Protein AF-A0A9E2UVN6-F1 (afdb_monomer_lite)

Structure (mmCIF, N/CA/C/O backbone):
data_AF-A0A9E2UVN6-F1
#
_entry.id   AF-A0A9E2UVN6-F1
#
loop_
_atom_site.group_PDB
_atom_site.id
_atom_site.type_symbol
_atom_site.label_atom_id
_atom_site.label_alt_id
_atom_site.label_comp_id
_atom_site.label_asym_id
_atom_site.label_entity_id
_atom_site.label_seq_id
_atom_site.pdbx_PDB_ins_code
_atom_site.Cartn_x
_atom_site.Cartn_y
_atom_site.Cartn_z
_atom_site.occupancy
_atom_site.B_iso_or_equiv
_atom_site.auth_seq_id
_atom_site.auth_comp_id
_atom_site.auth_asym_id
_atom_site.auth_atom_id
_atom_site.pdbx_PDB_model_num
ATOM 1 N N . LYS A 1 1 ? 17.120 14.175 -17.193 1.00 36.06 1 LYS A N 1
ATOM 2 C CA . LYS A 1 1 ? 16.251 13.054 -17.626 1.00 36.06 1 LYS A CA 1
ATOM 3 C C . LYS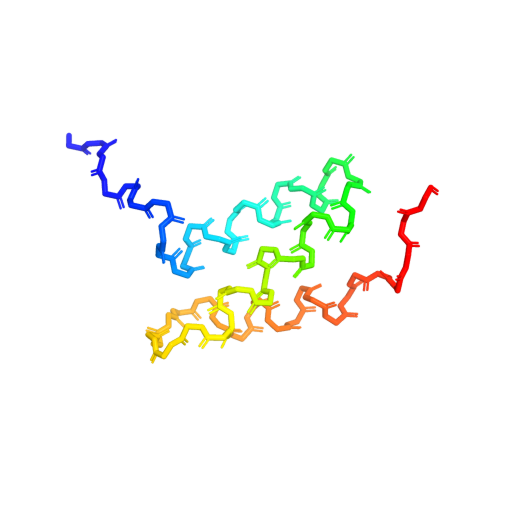 A 1 1 ? 15.389 12.703 -16.418 1.00 36.06 1 LYS A C 1
ATOM 5 O O . LYS A 1 1 ? 15.945 12.176 -15.472 1.00 36.06 1 LYS A O 1
ATOM 10 N N . ALA A 1 2 ? 14.138 13.167 -16.355 1.00 41.69 2 ALA A N 1
ATOM 11 C CA . ALA A 1 2 ? 13.375 13.230 -15.095 1.00 41.69 2 ALA A CA 1
ATOM 12 C C . ALA A 1 2 ? 11.893 12.842 -15.255 1.00 41.69 2 ALA A C 1
ATOM 14 O O . ALA A 1 2 ? 11.026 13.352 -14.554 1.00 41.69 2 ALA A O 1
ATOM 15 N N . SER A 1 3 ? 11.560 11.986 -16.221 1.00 42.84 3 SER A N 1
ATOM 16 C CA . SER A 1 3 ? 10.161 11.621 -16.478 1.00 42.84 3 SER A CA 1
ATOM 17 C C . SER A 1 3 ? 10.045 10.193 -16.992 1.00 42.84 3 SER A C 1
ATOM 19 O O . SER A 1 3 ? 9.511 9.945 -18.061 1.00 42.84 3 SER A O 1
ATOM 21 N N . GLU A 1 4 ? 10.549 9.243 -16.209 1.00 47.66 4 GLU A N 1
ATOM 22 C CA . GLU A 1 4 ? 10.153 7.827 -16.323 1.00 47.66 4 GLU A CA 1
ATOM 23 C C . GLU A 1 4 ? 8.995 7.501 -15.355 1.00 47.66 4 GLU A C 1
ATOM 25 O O . GLU A 1 4 ? 8.623 6.345 -15.146 1.00 47.66 4 GLU A O 1
ATOM 30 N N . HIS A 1 5 ? 8.379 8.550 -14.793 1.00 49.81 5 HIS A N 1
ATOM 31 C CA . HIS A 1 5 ? 7.154 8.522 -14.002 1.00 49.81 5 HIS A CA 1
ATOM 32 C C . HIS A 1 5 ? 5.945 8.268 -14.907 1.00 49.81 5 HIS A C 1
ATOM 34 O O . HIS A 1 5 ? 5.065 9.112 -15.050 1.00 49.81 5 HIS A O 1
ATOM 40 N N . ALA A 1 6 ? 5.894 7.105 -15.550 1.00 55.81 6 ALA A N 1
ATOM 41 C CA . ALA A 1 6 ? 4.622 6.610 -16.040 1.00 55.81 6 ALA A CA 1
ATOM 42 C C . ALA A 1 6 ? 3.775 6.244 -14.801 1.00 55.81 6 ALA A C 1
ATOM 44 O O . ALA A 1 6 ? 4.165 5.338 -14.057 1.00 55.81 6 ALA A O 1
ATOM 45 N N . PRO A 1 7 ? 2.628 6.909 -14.554 1.00 58.69 7 PRO A N 1
ATOM 46 C CA . PRO A 1 7 ? 1.795 6.686 -13.363 1.00 58.69 7 PRO A CA 1
ATOM 47 C C . PRO A 1 7 ? 1.184 5.273 -13.286 1.00 58.69 7 PRO A C 1
ATOM 49 O O . PRO A 1 7 ? 0.513 4.941 -12.315 1.00 58.69 7 PRO A O 1
ATOM 52 N N . GLY A 1 8 ? 1.408 4.435 -14.304 1.00 65.12 8 GLY A N 1
ATOM 53 C CA . GLY A 1 8 ? 0.995 3.034 -14.341 1.00 65.12 8 GLY A CA 1
ATOM 54 C C . GLY A 1 8 ? 2.079 2.022 -13.956 1.00 65.12 8 GLY A C 1
ATOM 55 O O . GLY A 1 8 ? 1.783 0.829 -13.951 1.00 65.12 8 GLY A O 1
ATOM 56 N N . GLN A 1 9 ? 3.322 2.435 -13.662 1.00 82.81 9 GLN A N 1
ATOM 57 C CA . GLN A 1 9 ? 4.344 1.472 -13.236 1.00 82.81 9 GLN A CA 1
ATOM 58 C C . GLN A 1 9 ? 4.128 1.043 -11.779 1.00 82.81 9 GLN A C 1
ATOM 60 O O . GLN A 1 9 ? 3.935 1.896 -10.909 1.00 82.81 9 GLN A O 1
ATOM 65 N N . PRO A 1 10 ? 4.232 -0.260 -11.470 1.00 86.31 10 PRO A N 1
ATOM 66 C CA . PRO A 1 10 ? 3.982 -0.755 -10.121 1.00 86.31 10 PRO A CA 1
ATOM 67 C C . PRO A 1 10 ? 4.983 -0.231 -9.077 1.00 86.31 10 PRO A C 1
ATOM 69 O O . PRO A 1 10 ? 4.596 -0.019 -7.932 1.00 86.31 10 PRO A O 1
ATOM 72 N N . ALA A 1 11 ? 6.222 0.090 -9.469 1.00 86.31 11 ALA A N 1
ATOM 73 C CA . ALA A 1 11 ? 7.189 0.767 -8.596 1.00 86.31 11 ALA A CA 1
ATOM 74 C C . ALA A 1 11 ? 6.723 2.182 -8.185 1.00 86.31 11 ALA A C 1
ATOM 76 O O . ALA A 1 11 ? 6.823 2.577 -7.026 1.00 86.31 11 ALA A O 1
ATOM 77 N N . ILE A 1 12 ? 6.130 2.941 -9.116 1.00 86.31 12 ILE A N 1
ATOM 78 C CA . ILE A 1 12 ? 5.585 4.278 -8.825 1.00 86.31 12 ILE A CA 1
ATOM 79 C C . ILE A 1 12 ? 4.385 4.172 -7.881 1.00 86.31 12 ILE A C 1
ATOM 81 O O . ILE A 1 12 ? 4.288 4.937 -6.925 1.00 86.31 12 ILE A O 1
ATOM 85 N N . LEU A 1 13 ? 3.502 3.200 -8.118 1.00 89.38 13 LEU A N 1
ATOM 86 C CA . LEU A 1 13 ? 2.355 2.926 -7.252 1.00 89.38 13 LEU A CA 1
ATOM 87 C C . LEU A 1 13 ? 2.784 2.515 -5.836 1.00 89.38 13 LEU A C 1
ATOM 89 O O . LEU A 1 13 ? 2.163 2.945 -4.867 1.00 89.38 13 LEU A O 1
ATOM 93 N N . TYR A 1 14 ? 3.869 1.747 -5.700 1.00 90.94 14 TYR A N 1
ATOM 94 C CA . TYR A 1 14 ? 4.459 1.430 -4.399 1.00 90.94 14 TYR A CA 1
ATOM 95 C C . TYR A 1 14 ? 4.950 2.687 -3.668 1.00 90.94 14 TYR A C 1
ATOM 97 O O . TYR A 1 14 ? 4.597 2.901 -2.509 1.00 90.94 14 TYR A O 1
ATOM 105 N N . HIS A 1 15 ? 5.716 3.553 -4.336 1.00 90.06 15 HIS A 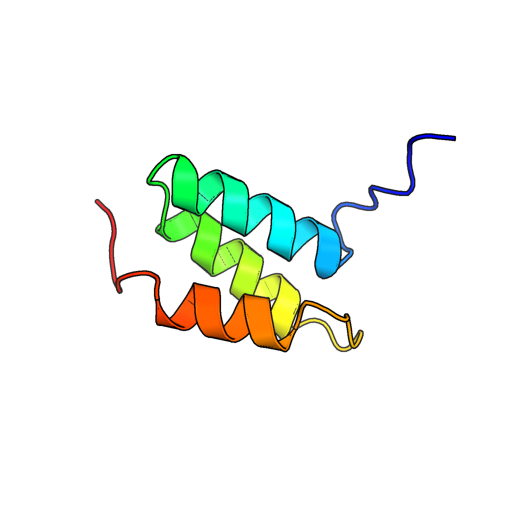N 1
ATOM 106 C CA . HIS A 1 15 ? 6.190 4.796 -3.724 1.00 90.06 15 HIS A CA 1
ATOM 107 C C . HIS A 1 15 ? 5.049 5.752 -3.362 1.00 90.06 15 HIS A C 1
ATOM 109 O O . HIS A 1 15 ? 5.087 6.359 -2.291 1.00 90.06 15 HIS A O 1
ATOM 115 N N . LEU A 1 16 ? 4.022 5.853 -4.214 1.00 90.31 16 LEU A N 1
ATOM 116 C CA . LEU A 1 16 ? 2.808 6.613 -3.922 1.00 90.31 16 LEU A CA 1
ATOM 117 C C . LEU A 1 16 ? 2.148 6.090 -2.646 1.00 90.31 16 LEU A C 1
ATOM 119 O O . LEU A 1 16 ? 1.923 6.857 -1.715 1.00 90.31 16 LEU A O 1
ATOM 123 N N . ALA A 1 17 ? 1.933 4.778 -2.565 1.00 91.81 17 ALA A N 1
ATOM 124 C CA . ALA A 1 17 ? 1.347 4.169 -1.386 1.00 91.81 17 ALA A CA 1
ATOM 125 C C . ALA A 1 17 ? 2.165 4.396 -0.116 1.00 91.81 17 ALA A C 1
ATOM 127 O O . ALA A 1 17 ? 1.608 4.586 0.961 1.00 91.81 17 ALA A O 1
ATOM 128 N N . TRP A 1 18 ? 3.491 4.382 -0.232 1.00 91.31 18 TRP A N 1
ATOM 129 C CA . TRP A 1 18 ? 4.377 4.641 0.893 1.00 91.31 18 TRP A CA 1
ATOM 130 C C . TRP A 1 18 ? 4.245 6.081 1.405 1.00 91.31 18 TRP A C 1
ATOM 132 O O . TRP A 1 18 ? 4.239 6.308 2.616 1.00 91.31 18 TRP A O 1
ATOM 142 N N . CYS A 1 19 ? 4.076 7.050 0.502 1.00 91.69 19 CYS A N 1
ATOM 143 C CA . CYS A 1 19 ? 3.764 8.430 0.866 1.00 91.69 19 CYS A CA 1
ATOM 144 C C . CYS A 1 19 ? 2.391 8.543 1.537 1.00 91.69 19 CYS A C 1
ATOM 146 O O . CYS A 1 19 ? 2.295 9.157 2.596 1.00 91.69 19 CYS A O 1
ATOM 148 N N . GLU A 1 20 ? 1.353 7.925 0.976 1.00 91.62 20 GLU A N 1
ATOM 149 C CA . GLU A 1 20 ? -0.005 7.986 1.534 1.00 91.62 20 GLU A CA 1
ATOM 150 C C . GLU A 1 20 ? -0.103 7.309 2.902 1.00 91.62 20 GLU A C 1
ATOM 152 O O . GLU A 1 20 ? -0.673 7.875 3.832 1.00 91.62 20 GLU A O 1
ATOM 157 N N . ALA A 1 21 ? 0.592 6.183 3.087 1.00 90.06 21 ALA A N 1
ATOM 158 C CA . ALA A 1 21 ? 0.739 5.534 4.384 1.00 90.06 21 ALA A CA 1
ATOM 159 C C . ALA A 1 21 ? 1.377 6.470 5.423 1.00 90.06 21 ALA A C 1
ATOM 161 O O . ALA A 1 21 ? 0.928 6.516 6.567 1.00 90.06 21 ALA A O 1
ATOM 162 N N . LYS A 1 22 ? 2.395 7.253 5.032 1.00 88.31 22 LYS A N 1
ATOM 163 C CA . LYS A 1 22 ? 3.012 8.252 5.920 1.00 88.31 22 LYS A CA 1
ATOM 164 C C . LYS A 1 22 ? 2.131 9.469 6.181 1.00 88.31 22 LYS A C 1
ATOM 166 O O . LYS A 1 22 ? 2.262 10.072 7.240 1.00 88.31 22 LYS A O 1
ATOM 171 N N . LEU A 1 23 ? 1.257 9.826 5.244 1.00 88.75 23 LEU A N 1
ATOM 172 C CA . LEU A 1 23 ? 0.257 10.881 5.425 1.00 88.75 23 LEU A CA 1
ATOM 173 C C . LEU A 1 23 ? -0.914 10.429 6.316 1.00 88.75 23 LEU A C 1
ATOM 175 O O . LEU A 1 23 ? -1.720 11.261 6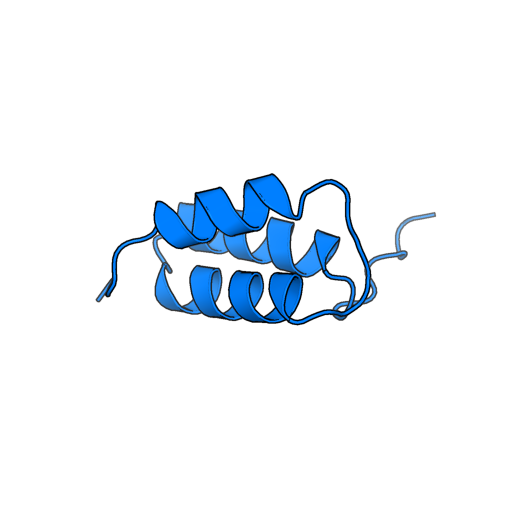.717 1.00 88.75 23 LEU A O 1
ATOM 179 N N . GLY A 1 24 ? -0.994 9.136 6.649 1.00 89.12 24 GLY A N 1
ATOM 180 C CA . GLY A 1 24 ? -2.090 8.541 7.414 1.00 89.12 24 GLY A CA 1
ATOM 181 C C . GLY A 1 24 ? -3.256 8.067 6.544 1.00 89.12 24 GLY A C 1
ATOM 182 O O . GLY A 1 24 ? -4.175 7.426 7.056 1.00 89.12 24 GLY A O 1
ATOM 183 N N . ASP A 1 25 ? -3.200 8.296 5.228 1.00 90.81 25 ASP A N 1
ATOM 184 C CA . ASP A 1 25 ? -4.207 7.824 4.281 1.00 90.81 25 ASP A CA 1
ATOM 185 C C . ASP A 1 25 ? -3.951 6.356 3.912 1.00 90.81 25 ASP A C 1
ATOM 187 O O . ASP A 1 25 ? -3.451 5.982 2.849 1.00 90.81 25 ASP A O 1
ATOM 191 N N . THR A 1 26 ? -4.259 5.486 4.871 1.00 90.31 26 THR A N 1
ATOM 192 C CA . THR A 1 26 ? -4.099 4.037 4.706 1.00 90.31 26 THR A CA 1
ATOM 193 C C . THR A 1 26 ? -5.036 3.474 3.636 1.00 90.31 26 THR A C 1
ATOM 195 O O . THR A 1 26 ? -4.721 2.452 3.033 1.00 90.31 26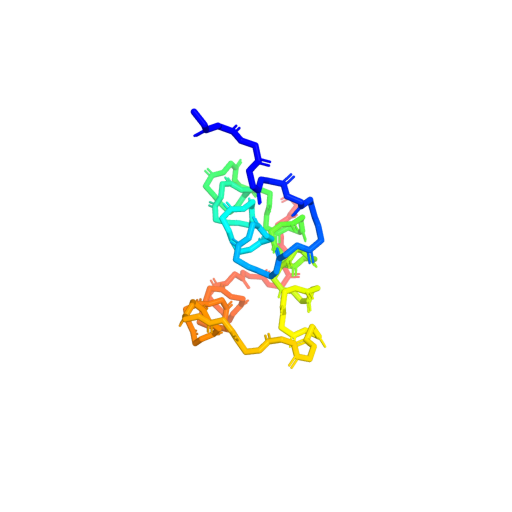 THR A O 1
ATOM 198 N N . ALA A 1 27 ? -6.168 4.123 3.354 1.00 90.50 27 ALA A N 1
ATOM 199 C CA . ALA A 1 27 ? -7.106 3.677 2.330 1.00 90.50 27 ALA A CA 1
ATOM 200 C C . ALA A 1 27 ? -6.511 3.831 0.923 1.00 90.50 27 ALA A C 1
ATOM 202 O O . ALA A 1 27 ? -6.463 2.858 0.162 1.00 90.50 27 ALA A O 1
ATOM 203 N N . ALA A 1 28 ? -6.010 5.023 0.598 1.00 89.56 28 ALA A N 1
ATOM 204 C CA . ALA A 1 28 ? -5.407 5.306 -0.694 1.00 89.56 28 ALA A CA 1
ATOM 205 C C . ALA A 1 28 ? -4.075 4.552 -0.870 1.00 89.56 28 ALA A C 1
ATOM 207 O O . ALA A 1 28 ? -3.861 3.913 -1.908 1.00 89.56 28 ALA A O 1
ATOM 208 N N . ALA A 1 29 ? -3.283 4.428 0.206 1.00 92.50 29 ALA A N 1
ATOM 209 C CA . ALA A 1 29 ? -2.080 3.599 0.215 1.00 92.50 29 ALA A CA 1
ATOM 210 C C . ALA A 1 29 ? -2.357 2.145 -0.193 1.00 92.50 29 ALA A C 1
ATOM 212 O O . ALA A 1 29 ? -1.672 1.576 -1.045 1.00 92.50 29 ALA A O 1
ATOM 213 N N . ARG A 1 30 ? -3.399 1.531 0.371 1.00 91.94 30 ARG A N 1
ATOM 214 C CA . ARG A 1 30 ? -3.747 0.140 0.057 1.00 91.94 30 ARG A CA 1
ATOM 215 C C . ARG A 1 30 ? -4.250 -0.008 -1.368 1.00 91.94 30 ARG A C 1
ATOM 217 O O . ARG A 1 30 ? -3.823 -0.935 -2.051 1.00 91.94 30 ARG A O 1
ATOM 224 N N . ALA A 1 31 ? -5.073 0.921 -1.849 1.00 91.62 31 ALA A N 1
ATOM 225 C CA . ALA A 1 31 ? -5.546 0.909 -3.231 1.00 91.62 31 ALA A CA 1
ATOM 226 C C . ALA A 1 31 ? -4.381 0.976 -4.239 1.00 91.62 31 ALA A C 1
ATOM 228 O O . ALA A 1 31 ? -4.370 0.244 -5.236 1.00 91.62 31 ALA A O 1
ATOM 229 N N . ALA A 1 32 ? -3.375 1.810 -3.967 1.00 91.62 32 ALA A N 1
ATOM 230 C CA . ALA A 1 32 ? -2.175 1.914 -4.789 1.00 91.62 32 ALA A CA 1
ATOM 231 C C . ALA A 1 32 ? -1.321 0.631 -4.741 1.00 91.62 32 ALA A C 1
ATOM 233 O O . ALA A 1 32 ? -0.914 0.135 -5.794 1.00 91.62 32 ALA A O 1
ATOM 234 N N 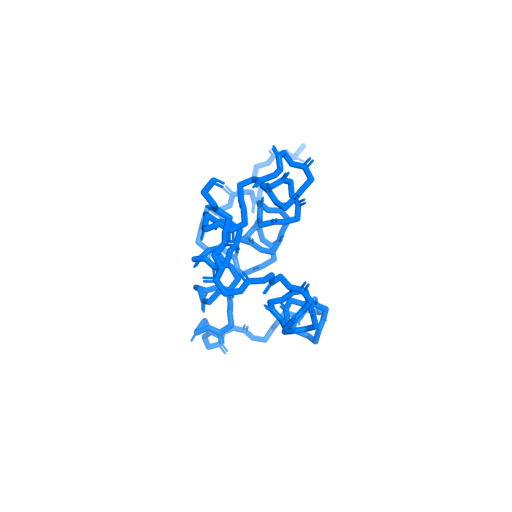. LEU A 1 33 ? -1.127 0.024 -3.563 1.00 92.19 33 LEU A N 1
ATOM 235 C CA . LEU A 1 33 ? -0.404 -1.252 -3.429 1.00 92.19 33 LEU A CA 1
ATOM 236 C C . LEU A 1 33 ? -1.124 -2.403 -4.118 1.00 92.19 33 LEU A C 1
ATOM 238 O O . LEU A 1 33 ? -0.484 -3.195 -4.802 1.00 92.19 33 LEU A O 1
ATOM 242 N N . GLN A 1 34 ? -2.447 -2.488 -3.990 1.00 91.62 34 GLN A N 1
ATOM 243 C CA . GLN A 1 34 ? -3.233 -3.506 -4.680 1.00 91.62 34 GLN A CA 1
ATOM 244 C C . GLN A 1 34 ? -3.084 -3.380 -6.198 1.00 91.62 34 GLN A C 1
ATOM 246 O O . GLN A 1 34 ? -2.831 -4.387 -6.851 1.00 91.62 34 GLN A O 1
ATOM 251 N N . LYS A 1 35 ? -3.128 -2.163 -6.759 1.00 90.19 35 LYS A N 1
ATOM 252 C CA . LYS A 1 35 ? -2.830 -1.940 -8.187 1.00 90.19 35 LYS A CA 1
ATOM 253 C C . LYS A 1 35 ? -1.397 -2.321 -8.559 1.00 90.19 35 LYS A C 1
ATOM 255 O O . LYS A 1 35 ? -1.176 -2.908 -9.616 1.00 90.19 35 LYS A O 1
ATOM 260 N N . ALA A 1 36 ? -0.421 -2.005 -7.707 1.00 90.12 36 ALA A N 1
ATOM 261 C CA . ALA A 1 36 ? 0.972 -2.375 -7.942 1.00 90.12 36 ALA A CA 1
ATOM 262 C C . ALA A 1 36 ? 1.144 -3.904 -8.002 1.00 90.12 36 ALA A C 1
ATOM 264 O O . ALA A 1 36 ? 1.829 -4.422 -8.881 1.00 90.12 36 ALA A O 1
ATOM 265 N N . LEU A 1 37 ? 0.495 -4.628 -7.086 1.00 89.38 37 LEU A N 1
ATOM 266 C CA . LEU A 1 37 ? 0.568 -6.086 -6.960 1.00 89.38 37 LEU A CA 1
ATOM 267 C C . LEU A 1 37 ? -0.272 -6.834 -8.008 1.00 89.38 37 LEU A C 1
ATOM 269 O O . LEU A 1 37 ? 0.118 -7.932 -8.418 1.00 89.38 37 LEU A O 1
ATOM 273 N N . ASP A 1 38 ? -1.384 -6.246 -8.452 1.00 90.44 38 ASP A N 1
ATOM 274 C CA . ASP A 1 38 ? -2.213 -6.739 -9.561 1.00 90.44 38 ASP A CA 1
ATOM 275 C C . ASP A 1 38 ? -1.466 -6.677 -10.901 1.00 90.44 38 ASP A C 1
ATOM 277 O O . ASP A 1 38 ? -1.638 -7.532 -11.772 1.00 90.44 38 ASP A O 1
ATOM 281 N N . SER A 1 39 ? -0.551 -5.714 -11.043 1.00 82.75 39 SER A N 1
ATOM 282 C CA . SER A 1 39 ? 0.268 -5.596 -12.241 1.00 82.75 39 SER A CA 1
ATOM 283 C C . SER A 1 39 ? 1.050 -6.890 -12.513 1.00 82.75 39 SER A C 1
ATOM 285 O O . SER A 1 39 ? 1.763 -7.420 -11.652 1.00 82.75 39 SER A O 1
ATOM 287 N N . LYS A 1 40 ? 0.950 -7.392 -13.753 1.00 77.44 40 LYS A N 1
ATOM 288 C CA . LYS A 1 40 ? 1.702 -8.569 -14.233 1.00 77.44 40 LYS A CA 1
ATOM 289 C C . LYS A 1 40 ? 3.208 -8.310 -14.324 1.00 77.44 40 LYS A C 1
ATOM 291 O O . LYS A 1 40 ? 3.993 -9.249 -14.443 1.00 77.44 40 LYS A O 1
ATOM 296 N N . THR A 1 41 ? 3.615 -7.045 -14.268 1.00 81.31 41 THR A N 1
ATOM 297 C CA . THR A 1 41 ? 5.017 -6.644 -14.261 1.00 81.31 41 THR A CA 1
ATOM 298 C C . THR A 1 41 ? 5.627 -6.947 -12.900 1.00 81.31 41 THR A C 1
ATOM 300 O O . THR A 1 41 ? 5.221 -6.405 -11.872 1.00 81.31 41 THR A O 1
ATOM 303 N N . LYS A 1 42 ? 6.638 -7.815 -12.889 1.00 76.94 42 LYS A N 1
ATOM 304 C CA . LYS A 1 42 ? 7.433 -8.068 -11.691 1.00 76.94 42 LYS A CA 1
ATOM 305 C C . LYS A 1 42 ? 8.339 -6.859 -11.449 1.00 76.94 42 LYS A C 1
ATOM 307 O O . LYS A 1 42 ? 9.127 -6.498 -12.316 1.00 76.94 42 LYS A O 1
ATOM 312 N N . PHE A 1 43 ? 8.213 -6.247 -10.280 1.00 83.00 43 PHE A N 1
ATOM 313 C CA . PHE A 1 43 ? 9.048 -5.135 -9.827 1.00 83.00 43 PHE A CA 1
ATOM 314 C C . PHE A 1 43 ? 9.802 -5.542 -8.563 1.00 83.00 43 PHE A C 1
ATOM 316 O O . PHE A 1 43 ? 9.379 -6.463 -7.857 1.00 83.00 43 PHE A O 1
ATOM 323 N N . MET A 1 44 ? 10.939 -4.895 -8.305 1.00 85.69 44 MET A N 1
ATOM 324 C CA . MET A 1 44 ? 11.823 -5.267 -7.196 1.00 85.69 44 MET A CA 1
ATOM 325 C C . MET A 1 44 ? 11.120 -5.081 -5.848 1.00 85.69 44 MET A C 1
ATOM 327 O O . MET A 1 44 ? 11.184 -5.965 -4.997 1.00 85.69 44 MET A O 1
ATOM 331 N N . GLU A 1 45 ? 10.347 -4.005 -5.692 1.00 88.50 45 GLU A N 1
ATOM 332 C CA . GLU A 1 45 ? 9.585 -3.736 -4.470 1.00 88.50 45 GLU A CA 1
ATOM 333 C C . GLU A 1 45 ? 8.294 -4.563 -4.324 1.00 88.50 45 GLU A C 1
ATOM 335 O O . GLU A 1 45 ? 7.502 -4.268 -3.437 1.00 88.50 45 GLU A O 1
ATOM 340 N N . ARG A 1 46 ? 8.037 -5.604 -5.134 1.00 89.12 46 ARG A N 1
ATOM 341 C CA . ARG A 1 46 ? 6.785 -6.387 -5.033 1.00 89.12 46 ARG A CA 1
ATOM 342 C C . ARG A 1 46 ? 6.595 -7.028 -3.656 1.00 89.12 46 ARG A C 1
ATOM 344 O O . ARG A 1 46 ? 5.492 -6.992 -3.118 1.00 89.12 46 ARG A O 1
ATOM 351 N N . ASP A 1 47 ? 7.660 -7.580 -3.078 1.00 91.12 47 ASP A N 1
ATOM 352 C CA . ASP A 1 47 ? 7.629 -8.141 -1.717 1.00 91.12 47 ASP A CA 1
ATOM 353 C C . ASP A 1 47 ? 7.376 -7.047 -0.670 1.00 91.12 47 ASP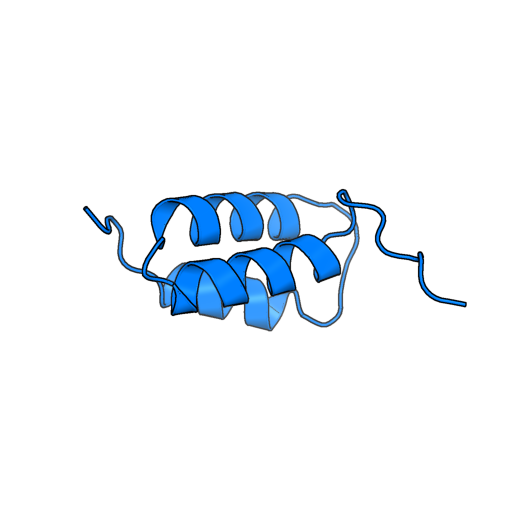 A C 1
ATOM 355 O O . ASP A 1 47 ? 6.495 -7.172 0.182 1.00 91.12 47 ASP A O 1
ATOM 359 N N . ALA A 1 48 ? 8.084 -5.921 -0.798 1.00 91.06 48 ALA A N 1
ATOM 360 C CA . ALA A 1 48 ? 7.924 -4.769 0.083 1.00 91.06 48 ALA A CA 1
ATOM 361 C C . ALA A 1 48 ? 6.511 -4.173 -0.003 1.00 91.06 48 ALA A C 1
ATOM 363 O O . ALA A 1 48 ? 5.937 -3.810 1.019 1.00 91.06 48 ALA A O 1
ATOM 364 N N . ALA A 1 49 ? 5.919 -4.130 -1.198 1.00 91.94 49 ALA A N 1
ATOM 365 C CA . ALA A 1 49 ? 4.555 -3.682 -1.424 1.00 91.94 49 ALA A CA 1
ATOM 366 C C . ALA A 1 49 ? 3.539 -4.593 -0.728 1.00 91.94 49 ALA A C 1
ATOM 368 O O . ALA A 1 49 ? 2.600 -4.105 -0.102 1.00 91.94 49 ALA A O 1
ATOM 369 N N . GLN A 1 50 ? 3.745 -5.911 -0.785 1.00 91.56 50 GLN A N 1
ATOM 370 C CA . GLN A 1 50 ? 2.874 -6.865 -0.105 1.00 91.56 50 GLN A CA 1
ATOM 371 C C . GLN A 1 50 ? 3.008 -6.775 1.419 1.00 91.56 50 GLN A C 1
ATOM 373 O O . GLN A 1 50 ? 1.997 -6.782 2.117 1.00 91.56 50 GLN A O 1
ATOM 378 N N . LYS A 1 51 ? 4.232 -6.623 1.938 1.00 92.44 51 LYS A N 1
ATOM 379 C CA . LYS A 1 51 ? 4.469 -6.374 3.368 1.00 92.44 51 LYS A CA 1
ATOM 380 C C . LYS A 1 51 ? 3.856 -5.067 3.842 1.00 92.44 51 LYS A C 1
ATOM 382 O O . LYS A 1 51 ? 3.273 -5.023 4.917 1.00 92.44 51 LYS A O 1
ATOM 387 N N . LEU A 1 52 ? 3.979 -4.003 3.053 1.00 90.69 52 LEU A N 1
ATOM 388 C CA . LEU A 1 52 ? 3.376 -2.721 3.386 1.00 90.69 52 LEU A CA 1
ATOM 389 C C . LEU A 1 52 ? 1.850 -2.839 3.417 1.00 90.69 52 LEU A C 1
ATOM 391 O O . LEU A 1 52 ? 1.235 -2.349 4.352 1.00 90.69 52 LEU A O 1
ATOM 395 N N . LEU A 1 53 ? 1.247 -3.536 2.448 1.00 91.31 53 LEU A N 1
ATOM 396 C CA . LEU A 1 53 ? -0.201 -3.744 2.390 1.00 91.31 53 LEU A CA 1
ATOM 397 C C . LEU A 1 53 ? -0.728 -4.503 3.617 1.00 91.31 53 LEU A C 1
ATOM 399 O O . LEU A 1 53 ? -1.789 -4.151 4.130 1.00 91.31 53 LEU A O 1
ATOM 403 N N . ASP A 1 54 ? 0.013 -5.517 4.064 1.00 91.19 54 ASP A N 1
ATOM 404 C CA . ASP A 1 54 ? -0.284 -6.318 5.257 1.00 91.19 54 ASP A CA 1
ATOM 405 C C . ASP A 1 54 ? -0.135 -5.509 6.555 1.00 91.19 54 ASP A C 1
ATOM 407 O O . ASP A 1 54 ? -0.976 -5.582 7.446 1.00 91.19 54 ASP A O 1
ATOM 411 N N . SER A 1 55 ? 0.890 -4.656 6.617 1.00 90.00 55 SER A N 1
ATOM 412 C CA . SER A 1 55 ? 1.155 -3.786 7.767 1.00 90.00 55 SER A CA 1
ATOM 413 C C . SER A 1 55 ? 0.136 -2.639 7.902 1.00 90.00 55 SER A C 1
ATOM 415 O O . SER A 1 55 ? 0.004 -2.037 8.969 1.00 90.00 55 SER A O 1
ATOM 417 N N . LEU A 1 56 ? -0.603 -2.316 6.832 1.00 88.00 56 LEU A N 1
ATOM 418 C CA . LEU A 1 56 ? -1.623 -1.267 6.840 1.00 88.00 56 LEU A CA 1
ATOM 419 C C . LEU A 1 56 ? -2.964 -1.792 7.390 1.00 88.00 56 LEU A C 1
ATOM 421 O O . LEU A 1 56 ? -3.513 -2.766 6.864 1.00 88.00 56 LEU A O 1
ATOM 425 N N . PRO A 1 57 ? -3.559 -1.123 8.397 1.00 82.81 57 PRO A N 1
ATOM 426 C CA . PRO A 1 57 ? -4.802 -1.574 9.014 1.00 82.81 57 PRO A CA 1
ATOM 427 C C . PRO A 1 57 ? -5.991 -1.587 8.038 1.00 82.81 57 PRO A C 1
ATOM 429 O O . PRO A 1 57 ? -6.064 -0.825 7.072 1.00 82.81 57 PRO A O 1
ATOM 432 N N . ALA A 1 58 ? -6.971 -2.459 8.313 1.00 69.50 58 ALA A N 1
ATOM 433 C CA . ALA A 1 58 ? -8.209 -2.634 7.540 1.00 69.50 58 ALA A CA 1
ATOM 434 C C . ALA A 1 58 ? -9.021 -1.335 7.324 1.00 69.50 58 ALA A C 1
ATOM 436 O O . ALA A 1 58 ? -9.768 -1.243 6.355 1.00 69.50 58 ALA A O 1
ATOM 437 N N . GLY A 1 59 ? -8.824 -0.317 8.160 1.00 58.34 59 GLY A N 1
ATOM 438 C CA . GLY A 1 59 ? -9.458 0.982 8.006 1.00 58.34 59 GLY A CA 1
ATOM 439 C C . GLY A 1 59 ? -8.701 2.058 8.766 1.00 58.34 59 GLY A C 1
ATOM 440 O O . GLY A 1 59 ? -8.558 1.972 9.982 1.00 58.34 59 GLY A O 1
ATOM 441 N N . GLY A 1 60 ? -8.236 3.070 8.043 1.00 53.12 60 GLY A N 1
ATOM 442 C CA . GLY A 1 60 ? -8.013 4.397 8.596 1.00 53.12 60 GLY A CA 1
ATOM 443 C C . GLY A 1 60 ? -9.207 5.259 8.213 1.00 53.12 60 GLY A C 1
ATOM 444 O O . GLY A 1 60 ? -9.435 5.504 7.029 1.00 53.12 60 GLY A O 1
ATOM 445 N N . LYS A 1 61 ? -9.995 5.640 9.212 1.00 44.59 61 LYS A N 1
ATOM 446 C CA . LYS A 1 61 ? -10.926 6.765 9.174 1.00 44.59 61 LYS A CA 1
ATOM 447 C C . LYS A 1 61 ? -10.470 7.745 10.236 1.00 44.59 61 LYS A C 1
ATOM 449 O O . LYS A 1 61 ? -10.123 7.249 11.332 1.00 44.59 61 LYS A O 1
#

Sequence (61 aa):
KASEHAPGQPAILYHLAWCEAKLGDTAAARAALQKALDSKTKFMERDAAQKLLDSLPAGGK

Foldseek 3Di:
DPPPPPVQALVNLQVVLVVCVVVLNLVSSLVSLVSSQPDPDDDPCVVVSVVSNVVRDPDDD

Secondary structure (DSSP, 8-state):
------TT-HHHHHHHHHHHHHHT-HHHHHHHHHHHHHSSS--TTHHHHHHHHHHS-S---

Radius of gyration: 11.26 Å; chains: 1; bounding box: 27×22×27 Å

pLDDT: mean 81.61, std 15.64, range [36.06, 92.5]